Protein AF-A0A7V9CJD9-F1 (afdb_monomer_lite)

Radius of gyration: 13.75 Å; chains: 1; bounding box: 37×22×35 Å

Structure (mmCIF, N/CA/C/O backbone):
data_AF-A0A7V9CJD9-F1
#
_entry.id   AF-A0A7V9CJD9-F1
#
loop_
_atom_site.group_PDB
_atom_site.id
_atom_site.type_symbol
_atom_site.label_atom_id
_atom_site.label_alt_id
_atom_site.label_comp_id
_atom_site.label_asym_id
_atom_site.label_entity_id
_atom_site.label_seq_id
_atom_site.pdbx_PDB_ins_code
_atom_site.Cartn_x
_atom_site.Cartn_y
_atom_site.Cartn_z
_atom_site.occupancy
_atom_site.B_iso_or_equiv
_atom_site.auth_seq_id
_atom_site.auth_comp_id
_atom_site.auth_asym_id
_atom_site.auth_atom_id
_atom_site.pdbx_PDB_model_num
ATOM 1 N N . MET A 1 1 ? -11.929 -4.099 10.972 1.00 72.31 1 MET A N 1
ATOM 2 C CA . MET A 1 1 ? -12.659 -2.966 10.350 1.00 72.31 1 MET A CA 1
ATOM 3 C C . MET A 1 1 ? -14.077 -3.394 9.984 1.00 72.31 1 MET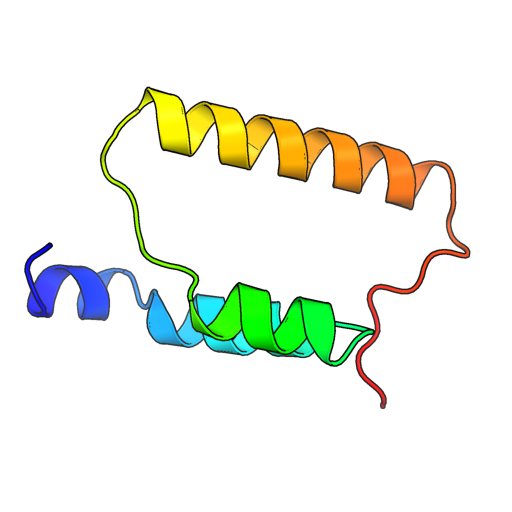 A C 1
ATOM 5 O O . MET A 1 1 ? -14.313 -4.586 9.836 1.00 72.31 1 MET A O 1
ATOM 9 N N . HIS A 1 2 ? -15.019 -2.456 9.849 1.00 84.44 2 HIS A N 1
ATOM 10 C CA . HIS A 1 2 ? -16.385 -2.759 9.405 1.00 84.44 2 HIS A CA 1
ATOM 11 C C . HIS A 1 2 ? -16.461 -2.813 7.866 1.00 84.44 2 HIS A C 1
ATOM 13 O O . HIS A 1 2 ? -15.860 -1.977 7.194 1.00 84.44 2 HIS A O 1
ATOM 19 N N . ALA A 1 3 ? -17.207 -3.766 7.298 1.00 82.06 3 ALA A N 1
ATOM 20 C CA . ALA A 1 3 ? -17.231 -4.014 5.849 1.00 82.06 3 ALA A CA 1
ATOM 21 C C . ALA A 1 3 ? -17.717 -2.806 5.022 1.00 82.06 3 ALA A C 1
ATOM 23 O O . ALA A 1 3 ? -17.178 -2.531 3.952 1.00 82.06 3 ALA A O 1
ATOM 24 N N . ALA A 1 4 ? -18.689 -2.039 5.530 1.00 87.56 4 ALA A N 1
ATOM 25 C CA . ALA A 1 4 ? -19.156 -0.828 4.851 1.00 87.56 4 ALA A CA 1
ATOM 26 C C . ALA A 1 4 ? -18.061 0.252 4.764 1.00 87.56 4 ALA A C 1
ATOM 28 O O . ALA A 1 4 ? -17.968 0.946 3.757 1.00 87.56 4 ALA A O 1
ATOM 29 N N . THR A 1 5 ? -17.198 0.353 5.781 1.00 86.75 5 THR A N 1
ATOM 30 C CA . THR A 1 5 ? -16.046 1.265 5.775 1.00 86.75 5 THR A CA 1
ATOM 31 C C . THR A 1 5 ? -15.032 0.853 4.715 1.00 86.75 5 THR A C 1
ATOM 33 O O . THR A 1 5 ? -14.582 1.698 3.954 1.00 86.75 5 THR A O 1
ATOM 36 N N . LEU A 1 6 ? -14.719 -0.443 4.611 1.00 81.31 6 LEU A N 1
ATOM 37 C CA . LEU A 1 6 ? -13.804 -0.960 3.585 1.00 81.31 6 LEU A CA 1
ATOM 38 C C . LEU A 1 6 ? -14.296 -0.672 2.173 1.00 81.31 6 LEU A C 1
ATOM 40 O O . LEU A 1 6 ? -13.523 -0.243 1.321 1.00 81.31 6 LEU A O 1
ATOM 44 N N . ARG A 1 7 ? -15.600 -0.854 1.951 1.00 85.44 7 ARG A N 1
ATOM 45 C CA . ARG A 1 7 ? -16.225 -0.570 0.664 1.00 85.44 7 ARG A CA 1
ATOM 46 C C . ARG A 1 7 ? -16.238 0.920 0.340 1.00 85.44 7 ARG A C 1
ATOM 48 O O . ARG A 1 7 ? -16.001 1.272 -0.805 1.00 85.44 7 ARG A O 1
ATOM 55 N N . ALA A 1 8 ? -16.468 1.779 1.333 1.00 90.31 8 ALA A N 1
ATOM 56 C CA . ALA A 1 8 ? -16.393 3.230 1.163 1.00 90.31 8 ALA A CA 1
ATOM 57 C C . ALA A 1 8 ? -14.962 3.726 0.884 1.00 90.31 8 ALA A C 1
ATOM 59 O O . ALA A 1 8 ? -14.793 4.711 0.176 1.00 90.31 8 ALA A O 1
ATOM 60 N N . LEU A 1 9 ? -13.946 3.047 1.427 1.00 89.69 9 LEU A N 1
ATOM 61 C CA . LEU A 1 9 ? -12.529 3.330 1.165 1.00 89.69 9 LEU A CA 1
ATOM 62 C C . LEU A 1 9 ? -12.005 2.672 -0.120 1.00 89.69 9 LEU A C 1
ATOM 64 O O . LEU A 1 9 ? -10.859 2.905 -0.488 1.00 89.69 9 LEU A O 1
ATOM 68 N N . GLU A 1 10 ? -12.811 1.819 -0.757 1.00 92.88 10 GLU A N 1
ATOM 69 C CA . GLU A 1 10 ? -12.457 1.054 -1.958 1.00 92.88 10 GLU A CA 1
ATOM 70 C C . GLU A 1 10 ? -11.133 0.281 -1.845 1.00 92.88 10 GLU A C 1
ATOM 72 O O . GLU A 1 10 ? -10.429 0.072 -2.835 1.00 92.88 10 GLU A O 1
ATOM 77 N N . PHE A 1 11 ? -10.796 -0.177 -0.637 1.00 90.75 11 PHE A N 1
ATOM 78 C CA . PHE A 1 11 ? -9.488 -0.772 -0.355 1.00 90.75 11 PHE A CA 1
ATOM 79 C C . PHE A 1 11 ? -9.170 -1.959 -1.275 1.00 90.75 11 PHE A C 1
ATOM 81 O O . PHE A 1 11 ? -8.066 -2.048 -1.804 1.00 90.75 11 PHE A O 1
ATOM 88 N N . ASP A 1 12 ? -10.156 -2.821 -1.534 1.00 89.50 12 ASP A N 1
ATOM 89 C CA . ASP A 1 12 ? -9.999 -3.986 -2.411 1.00 89.50 12 ASP A CA 1
ATOM 90 C C . ASP A 1 12 ? -9.640 -3.585 -3.853 1.00 89.50 12 ASP A C 1
ATOM 92 O O . ASP A 1 12 ? -8.837 -4.252 -4.505 1.00 89.50 12 ASP A O 1
ATOM 96 N N . GLN A 1 13 ? -10.196 -2.474 -4.352 1.00 91.31 13 GLN A N 1
ATOM 97 C CA . GLN A 1 13 ? -9.885 -1.965 -5.692 1.00 91.31 13 GLN A CA 1
ATOM 98 C C . GLN A 1 13 ? -8.463 -1.400 -5.742 1.00 91.31 13 GLN A C 1
ATOM 100 O O . GLN A 1 13 ? -7.717 -1.686 -6.678 1.00 91.31 13 GLN A O 1
ATOM 105 N N . ILE A 1 14 ? -8.058 -0.656 -4.708 1.00 91.00 14 ILE A N 1
ATOM 106 C CA . ILE A 1 14 ? -6.691 -0.138 -4.580 1.00 91.00 14 ILE A CA 1
ATOM 107 C C . ILE A 1 14 ? -5.695 -1.301 -4.518 1.00 91.00 14 ILE A C 1
ATOM 109 O O . ILE A 1 14 ? -4.723 -1.313 -5.273 1.00 91.00 14 ILE A O 1
ATOM 113 N N . ALA A 1 15 ? -5.949 -2.310 -3.681 1.00 91.00 15 ALA A N 1
ATOM 114 C CA . ALA A 1 15 ? -5.096 -3.489 -3.560 1.00 91.00 15 ALA A CA 1
ATOM 115 C C . ALA A 1 15 ? -4.984 -4.252 -4.890 1.00 91.00 15 ALA A C 1
ATOM 117 O O . ALA A 1 15 ? -3.883 -4.651 -5.273 1.00 91.00 15 ALA A O 1
ATOM 118 N N . ALA A 1 16 ? -6.083 -4.391 -5.640 1.00 90.50 16 ALA A N 1
ATOM 119 C CA . ALA A 1 16 ? -6.074 -5.013 -6.963 1.00 90.50 16 ALA A CA 1
ATOM 120 C C . ALA A 1 16 ? -5.206 -4.244 -7.976 1.00 90.50 16 ALA A C 1
ATOM 122 O O . ALA A 1 16 ? -4.444 -4.860 -8.724 1.00 90.50 16 ALA A O 1
ATOM 123 N N . VAL A 1 17 ? -5.272 -2.908 -7.974 1.00 90.94 17 VAL A N 1
ATOM 124 C CA . VAL A 1 17 ? -4.414 -2.060 -8.817 1.00 90.94 17 VAL A CA 1
ATOM 125 C C . VAL A 1 17 ? -2.951 -2.175 -8.389 1.00 90.94 17 VAL A C 1
ATOM 127 O O . VAL A 1 17 ? -2.086 -2.398 -9.224 1.00 90.94 17 VAL A O 1
ATOM 130 N N . VAL A 1 18 ? -2.643 -2.100 -7.093 1.00 89.69 18 VAL A N 1
ATOM 131 C CA . VAL A 1 18 ? -1.262 -2.251 -6.596 1.00 89.69 18 VAL A CA 1
ATOM 132 C C . VAL A 1 18 ? -0.697 -3.630 -6.952 1.00 89.69 18 VAL A C 1
ATOM 134 O O . VAL A 1 18 ? 0.452 -3.750 -7.379 1.00 89.69 18 VAL A O 1
ATOM 137 N N . ARG A 1 19 ? -1.519 -4.681 -6.866 1.00 90.75 19 ARG A N 1
ATOM 138 C CA . ARG A 1 19 ? -1.162 -6.039 -7.292 1.00 90.75 19 ARG A CA 1
ATOM 139 C C . ARG A 1 19 ? -0.771 -6.108 -8.765 1.00 90.75 19 ARG A C 1
ATOM 141 O O . ARG A 1 19 ? 0.138 -6.868 -9.098 1.00 90.75 19 ARG A O 1
ATOM 148 N N . SER A 1 20 ? -1.383 -5.304 -9.637 1.00 89.06 20 SER A N 1
ATOM 149 C CA . SER A 1 20 ? -0.987 -5.218 -11.047 1.00 89.06 20 SER A CA 1
ATOM 150 C C . SER A 1 20 ? 0.342 -4.493 -11.270 1.00 89.06 20 SER A C 1
ATOM 152 O O . SER A 1 20 ? 0.715 -4.289 -12.413 1.00 89.06 20 SER A O 1
ATOM 154 N N . TYR A 1 21 ? 1.074 -4.086 -10.233 1.00 87.94 21 TYR A N 1
ATOM 155 C CA . TYR A 1 21 ? 2.453 -3.599 -10.359 1.00 87.94 21 TYR A CA 1
ATOM 156 C C . TYR A 1 21 ? 3.485 -4.602 -9.832 1.00 87.94 21 TYR A C 1
ATOM 158 O O . TYR A 1 21 ? 4.689 -4.372 -9.958 1.00 87.94 21 TYR A O 1
ATOM 166 N N . ALA A 1 22 ? 3.049 -5.733 -9.269 1.00 89.44 22 ALA A N 1
ATOM 167 C CA . ALA A 1 22 ? 3.958 -6.760 -8.786 1.00 89.44 22 ALA A CA 1
ATOM 168 C C . ALA A 1 22 ? 4.707 -7.429 -9.947 1.00 89.44 22 ALA A C 1
ATOM 170 O O . ALA A 1 22 ? 4.123 -8.134 -10.766 1.00 89.44 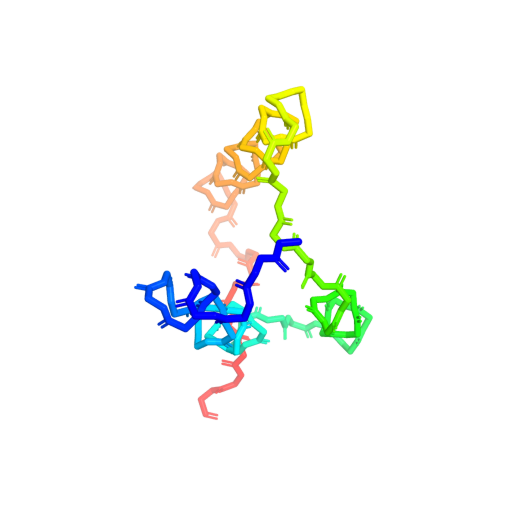22 ALA A O 1
ATOM 171 N N . VAL A 1 23 ? 6.030 -7.265 -9.970 1.00 89.31 23 VAL A N 1
ATOM 172 C CA . VAL A 1 23 ? 6.900 -7.873 -10.993 1.00 89.31 23 VAL A CA 1
ATOM 173 C C . VAL A 1 23 ? 7.210 -9.342 -10.699 1.00 89.31 23 VAL A C 1
ATOM 175 O O . VAL A 1 23 ? 7.547 -10.106 -11.599 1.00 89.31 23 VAL A O 1
ATOM 178 N N . THR A 1 24 ? 7.080 -9.770 -9.440 1.00 88.25 24 THR A N 1
ATOM 179 C CA . THR A 1 24 ? 7.350 -11.155 -9.038 1.00 88.25 24 THR A CA 1
ATOM 180 C C . THR A 1 24 ? 6.093 -11.835 -8.493 1.00 88.25 24 THR A C 1
ATOM 182 O O . THR A 1 24 ? 5.312 -11.203 -7.774 1.00 88.25 24 THR A O 1
ATOM 185 N N . PRO A 1 25 ? 5.916 -13.152 -8.724 1.00 89.94 25 PRO A N 1
ATOM 186 C CA . PRO A 1 25 ? 4.840 -13.920 -8.094 1.00 89.94 25 PRO A CA 1
ATOM 187 C C . PRO A 1 25 ? 4.878 -13.870 -6.560 1.00 89.94 25 PRO A C 1
ATOM 189 O O . PRO A 1 25 ? 3.842 -13.982 -5.910 1.00 89.94 25 PRO A O 1
ATOM 192 N N . LEU A 1 26 ? 6.070 -13.706 -5.973 1.00 92.06 26 LEU A N 1
ATOM 193 C CA . LEU A 1 26 ? 6.232 -13.531 -4.531 1.00 92.06 26 LEU A CA 1
ATOM 194 C C . LEU A 1 26 ? 5.624 -12.205 -4.056 1.00 92.06 26 LEU A C 1
ATOM 196 O O . LEU A 1 26 ? 4.880 -12.203 -3.079 1.00 92.06 26 LEU A O 1
ATOM 200 N N . GLY A 1 27 ? 5.906 -11.106 -4.762 1.00 90.56 27 GLY A N 1
ATOM 201 C CA . GLY A 1 27 ? 5.310 -9.799 -4.485 1.00 90.56 27 GLY A CA 1
ATOM 202 C C . GLY A 1 27 ? 3.790 -9.823 -4.628 1.00 90.56 27 GLY A C 1
ATOM 203 O O . GLY A 1 27 ? 3.094 -9.355 -3.735 1.00 90.56 27 GLY A O 1
ATOM 204 N N . GLY A 1 28 ? 3.275 -10.465 -5.684 1.00 92.69 28 GLY A N 1
ATOM 205 C CA . GLY A 1 28 ? 1.833 -10.626 -5.896 1.00 92.69 28 GLY A CA 1
ATOM 206 C C . GLY A 1 28 ? 1.141 -11.333 -4.728 1.00 92.69 28 GLY A C 1
ATOM 207 O O . GLY A 1 28 ? 0.194 -10.795 -4.167 1.00 92.69 28 GLY A O 1
ATOM 208 N N . ARG A 1 29 ? 1.676 -12.480 -4.281 1.00 93.62 29 ARG A N 1
ATOM 209 C CA . ARG A 1 29 ? 1.139 -13.192 -3.105 1.00 93.62 29 ARG A CA 1
ATOM 210 C C . ARG A 1 29 ? 1.222 -12.373 -1.820 1.00 93.62 29 ARG A C 1
ATOM 212 O O . ARG A 1 29 ? 0.369 -12.511 -0.956 1.00 93.62 29 ARG A O 1
ATOM 219 N N . ARG A 1 30 ? 2.253 -11.539 -1.661 1.00 92.31 30 ARG A N 1
ATOM 220 C CA . ARG A 1 30 ? 2.376 -10.673 -0.480 1.00 92.31 30 ARG A CA 1
ATOM 221 C C . ARG A 1 30 ? 1.314 -9.570 -0.484 1.00 92.31 30 ARG A C 1
ATOM 223 O O . ARG A 1 30 ? 0.787 -9.253 0.574 1.00 92.31 30 ARG A O 1
ATOM 230 N N . LEU A 1 31 ? 0.977 -9.039 -1.660 1.00 92.50 31 LEU A N 1
ATOM 231 C CA . LEU A 1 31 ? -0.093 -8.053 -1.838 1.00 92.50 31 LEU A CA 1
ATOM 232 C C . LEU A 1 31 ? -1.495 -8.660 -1.697 1.00 92.50 31 LEU A C 1
ATOM 234 O O . LEU A 1 31 ? -2.390 -7.965 -1.234 1.00 92.50 31 LEU A O 1
ATOM 238 N N . ASP A 1 32 ? -1.675 -9.952 -1.996 1.00 91.12 32 ASP A N 1
ATOM 239 C CA . ASP A 1 32 ? -2.934 -10.678 -1.734 1.00 91.12 32 ASP A CA 1
ATOM 240 C C . ASP A 1 32 ? -3.294 -10.731 -0.234 1.00 91.12 32 ASP A C 1
ATOM 242 O O . ASP A 1 32 ? -4.448 -10.955 0.123 1.00 91.12 32 ASP A O 1
ATOM 246 N N . HIS A 1 33 ? -2.315 -10.512 0.647 1.00 91.88 33 HIS A N 1
ATOM 247 C CA . HIS A 1 33 ? -2.489 -10.448 2.101 1.00 91.88 33 HIS A CA 1
ATOM 248 C C . HIS A 1 33 ? -2.434 -9.018 2.655 1.00 91.88 33 HIS A C 1
ATOM 250 O O . HIS A 1 33 ? -2.324 -8.835 3.868 1.00 91.88 33 HIS A O 1
ATOM 256 N N . LEU A 1 34 ? -2.455 -7.999 1.791 1.00 91.62 34 LEU A N 1
ATOM 257 C CA . LEU A 1 34 ? -2.484 -6.614 2.238 1.00 91.62 34 LEU A CA 1
ATOM 258 C C . LEU A 1 34 ? -3.835 -6.331 2.905 1.00 91.62 34 LEU A C 1
ATOM 260 O O . LEU A 1 34 ? -4.886 -6.500 2.294 1.00 91.62 34 LEU A O 1
ATOM 264 N N . GLU A 1 35 ? -3.795 -5.864 4.149 1.00 90.44 35 GLU A N 1
ATOM 265 C CA . GLU A 1 35 ? -4.981 -5.500 4.919 1.00 90.44 35 GLU A CA 1
ATOM 266 C C . GLU A 1 35 ? -4.911 -4.031 5.355 1.00 90.44 35 GLU A C 1
ATOM 268 O O . GLU A 1 35 ? -3.827 -3.509 5.639 1.00 90.44 35 GLU A O 1
ATOM 273 N N . PRO A 1 36 ? -6.055 -3.341 5.445 1.00 91.31 36 PRO A N 1
ATOM 274 C CA . PRO A 1 36 ? -6.094 -1.968 5.917 1.00 91.31 36 PRO A CA 1
ATOM 275 C C . PRO A 1 36 ? -5.778 -1.902 7.411 1.00 91.31 36 PRO A C 1
ATOM 277 O O . PRO A 1 36 ? -6.323 -2.655 8.221 1.00 91.31 36 PRO A O 1
ATOM 280 N N . SER A 1 37 ? -4.940 -0.938 7.786 1.00 91.06 37 SER A N 1
ATOM 281 C CA . SER A 1 37 ? -4.548 -0.687 9.173 1.00 91.06 37 SER A CA 1
ATOM 282 C C . SER A 1 37 ? -5.104 0.646 9.664 1.00 91.06 37 SER A C 1
ATOM 284 O O . SER A 1 37 ? -5.029 1.653 8.967 1.00 91.06 37 SER A O 1
ATOM 286 N N . THR A 1 38 ? -5.619 0.661 10.894 1.00 91.62 38 THR A N 1
ATOM 287 C CA . THR A 1 38 ? -5.922 1.892 11.647 1.00 91.62 38 THR A CA 1
ATOM 288 C C . THR A 1 38 ? -4.871 2.205 12.707 1.00 91.62 38 THR A C 1
ATOM 290 O O . THR A 1 38 ? -4.969 3.237 13.360 1.00 91.62 38 THR A O 1
ATOM 293 N N . GLU A 1 39 ? -3.888 1.320 12.903 1.00 96.38 39 GLU A N 1
ATOM 294 C CA . GLU A 1 39 ? -2.811 1.521 13.873 1.00 96.38 39 GLU A CA 1
ATOM 295 C C . GLU A 1 39 ? -1.800 2.540 13.335 1.00 96.38 39 GLU A C 1
ATOM 297 O O . GLU A 1 39 ? -1.130 2.237 12.338 1.00 96.38 39 GLU A O 1
ATOM 302 N N . PRO A 1 40 ? -1.640 3.718 13.975 1.00 96.50 40 PRO A N 1
ATOM 303 C CA . PRO A 1 40 ? -0.818 4.801 13.436 1.00 96.50 40 PRO A CA 1
ATOM 304 C C . PRO A 1 40 ? 0.631 4.390 13.172 1.00 96.50 40 PRO A C 1
ATOM 306 O O . PRO A 1 40 ? 1.185 4.740 12.136 1.00 96.50 40 PRO A O 1
ATOM 309 N N . ALA A 1 41 ? 1.224 3.594 14.068 1.00 97.38 41 ALA A N 1
ATOM 310 C CA . ALA A 1 41 ? 2.603 3.130 13.927 1.00 97.38 41 ALA A CA 1
ATOM 311 C C . ALA A 1 41 ? 2.803 2.258 12.676 1.00 97.38 41 ALA A C 1
ATOM 313 O O . ALA A 1 41 ? 3.772 2.444 11.949 1.00 97.38 41 ALA A O 1
ATOM 314 N N . ARG A 1 42 ? 1.854 1.357 12.380 1.00 95.81 42 ARG A N 1
ATOM 315 C CA . ARG A 1 42 ? 1.918 0.505 11.180 1.00 95.81 42 ARG A CA 1
ATOM 316 C C . ARG A 1 42 ? 1.705 1.299 9.897 1.00 95.81 42 ARG A C 1
ATOM 318 O 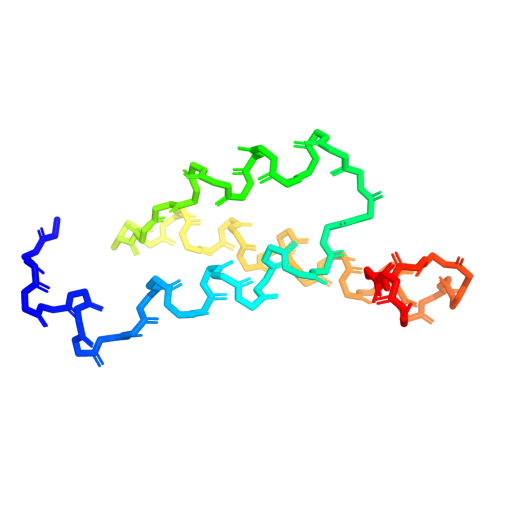O . ARG A 1 42 ? 2.293 0.975 8.872 1.00 95.81 42 ARG A O 1
ATOM 325 N N . VAL A 1 43 ? 0.842 2.316 9.942 1.00 95.00 43 VAL A N 1
ATOM 326 C CA . VAL A 1 43 ? 0.621 3.203 8.793 1.00 95.00 43 VAL A CA 1
ATOM 327 C C . VAL A 1 43 ? 1.882 4.016 8.510 1.00 95.00 43 VAL A C 1
ATOM 329 O O . VAL A 1 43 ? 2.306 4.068 7.361 1.00 95.00 43 VAL A O 1
ATOM 332 N N . ALA A 1 44 ? 2.504 4.592 9.542 1.00 97.62 44 ALA A N 1
ATOM 333 C CA . ALA A 1 44 ? 3.752 5.338 9.407 1.00 97.62 44 ALA A CA 1
ATOM 334 C C . ALA A 1 44 ? 4.874 4.466 8.822 1.00 97.62 44 ALA A C 1
ATOM 336 O O . ALA A 1 44 ? 5.448 4.830 7.804 1.00 97.62 44 ALA A O 1
ATOM 337 N N . GLU A 1 45 ? 5.097 3.272 9.379 1.00 97.12 45 GLU A N 1
ATOM 338 C CA . GLU A 1 45 ? 6.098 2.322 8.870 1.00 97.12 45 GLU A CA 1
ATOM 339 C C . GLU A 1 45 ? 5.865 1.969 7.390 1.00 97.12 45 GLU A C 1
ATOM 341 O O . GLU A 1 45 ? 6.795 1.976 6.584 1.00 97.12 45 GLU A O 1
ATOM 346 N N . GLY A 1 46 ? 4.615 1.696 7.004 1.00 94.81 46 GLY A N 1
ATOM 347 C CA . GLY A 1 46 ? 4.274 1.404 5.612 1.00 94.81 46 GLY A CA 1
ATOM 348 C C . GLY A 1 46 ? 4.523 2.584 4.668 1.00 94.81 46 GLY A C 1
ATOM 349 O O . GLY A 1 46 ? 4.996 2.385 3.546 1.00 94.81 46 GLY A O 1
ATOM 350 N N . LEU A 1 47 ? 4.226 3.809 5.112 1.00 95.88 47 LEU A N 1
ATOM 351 C CA . LEU A 1 47 ? 4.485 5.028 4.343 1.00 95.88 47 LEU A CA 1
ATOM 352 C C . LEU A 1 47 ? 5.984 5.296 4.198 1.00 95.88 47 LEU A C 1
ATOM 354 O O . LEU A 1 47 ? 6.417 5.607 3.091 1.00 95.88 47 LEU A O 1
ATOM 358 N N . ASP A 1 48 ? 6.765 5.112 5.262 1.00 97.94 48 ASP A N 1
ATOM 359 C CA . ASP A 1 48 ? 8.219 5.299 5.248 1.00 97.94 48 ASP A CA 1
ATOM 360 C C . ASP A 1 48 ? 8.885 4.336 4.256 1.00 97.94 48 ASP A C 1
ATOM 362 O O . ASP A 1 48 ? 9.614 4.770 3.363 1.00 97.94 48 ASP A O 1
ATOM 366 N N . LEU A 1 49 ? 8.550 3.040 4.326 1.00 95.44 49 LEU A N 1
ATOM 367 C CA . LEU A 1 49 ? 9.056 2.027 3.389 1.00 95.44 49 LEU A CA 1
ATOM 368 C C . LEU A 1 49 ? 8.646 2.317 1.937 1.00 95.44 49 LEU A C 1
ATOM 370 O O . LEU A 1 49 ? 9.426 2.113 1.006 1.00 95.44 49 LEU A O 1
ATOM 374 N N . THR A 1 50 ? 7.419 2.798 1.726 1.00 92.88 50 THR A N 1
ATOM 375 C CA . THR A 1 50 ? 6.938 3.172 0.386 1.00 92.88 50 THR A CA 1
ATOM 376 C C . THR A 1 50 ? 7.672 4.406 -0.142 1.00 92.88 50 THR A C 1
ATOM 378 O O . THR A 1 50 ? 8.016 4.460 -1.323 1.00 92.88 50 THR A O 1
ATOM 381 N N . GLY A 1 51 ? 7.941 5.386 0.723 1.00 95.38 51 GLY A N 1
ATOM 382 C CA . GLY A 1 51 ? 8.712 6.581 0.394 1.00 95.38 51 GLY A CA 1
ATOM 383 C C . GLY A 1 51 ? 10.153 6.248 0.014 1.00 95.38 51 GLY A C 1
ATOM 384 O O . GLY A 1 51 ? 10.635 6.717 -1.014 1.00 95.38 51 GLY A O 1
ATOM 385 N N . GLU A 1 52 ? 10.813 5.377 0.778 1.00 94.81 52 GLU A N 1
ATOM 386 C CA . GLU A 1 52 ? 12.154 4.881 0.452 1.00 94.81 52 GLU A CA 1
ATOM 387 C C . GLU A 1 52 ? 12.173 4.157 -0.903 1.00 94.81 52 GLU A C 1
ATOM 389 O O . GLU A 1 52 ? 13.028 4.431 -1.747 1.00 94.81 52 GLU A O 1
ATOM 394 N N . ALA A 1 53 ? 11.189 3.290 -1.163 1.00 89.62 53 ALA A N 1
ATOM 395 C CA . ALA A 1 53 ? 11.064 2.613 -2.450 1.00 89.62 53 ALA A CA 1
ATOM 396 C C . ALA A 1 53 ? 10.865 3.601 -3.615 1.00 89.62 53 ALA A C 1
ATOM 398 O O . ALA A 1 53 ? 11.420 3.393 -4.693 1.00 89.62 53 ALA A O 1
ATOM 399 N N . LEU A 1 54 ? 10.112 4.689 -3.413 1.00 90.69 54 LEU A N 1
ATOM 400 C CA . LEU A 1 54 ? 9.950 5.736 -4.423 1.00 90.69 54 LEU A CA 1
ATOM 401 C C . LEU A 1 54 ? 11.279 6.434 -4.732 1.00 90.69 54 LEU A C 1
ATOM 403 O O . LEU A 1 54 ? 11.600 6.608 -5.907 1.00 90.69 54 LEU A O 1
ATOM 407 N N . LEU A 1 55 ? 12.055 6.793 -3.705 1.00 92.44 55 LEU A N 1
ATOM 408 C CA . LEU A 1 55 ? 13.385 7.385 -3.883 1.00 92.44 55 LEU A CA 1
ATOM 409 C C . LEU A 1 55 ? 14.303 6.434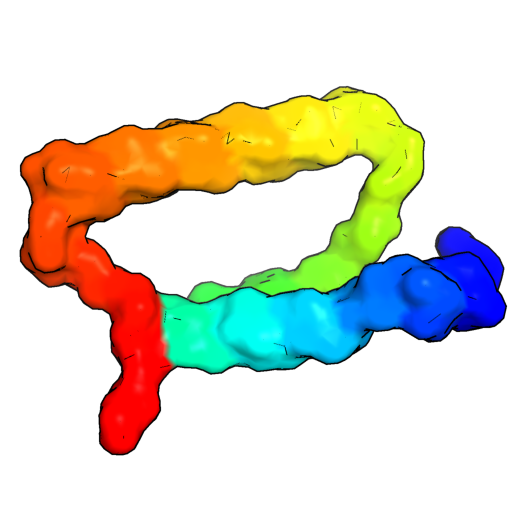 -4.661 1.00 92.44 55 LEU A C 1
ATOM 411 O O . LEU A 1 55 ? 14.920 6.832 -5.646 1.00 92.44 55 LEU A O 1
ATOM 415 N N . LEU A 1 56 ? 14.304 5.146 -4.301 1.00 88.69 56 LEU A N 1
ATOM 416 C CA . LEU A 1 56 ? 15.072 4.122 -5.009 1.00 88.69 56 LEU A CA 1
ATOM 417 C C . LEU A 1 56 ? 14.697 4.042 -6.499 1.00 88.69 56 LEU A C 1
ATOM 419 O O . LEU A 1 56 ? 15.583 3.943 -7.348 1.00 88.69 56 LEU A O 1
ATOM 423 N N . LEU A 1 57 ? 13.402 4.093 -6.828 1.00 86.50 57 LEU A N 1
ATOM 424 C CA . LEU A 1 57 ? 12.911 4.060 -8.211 1.00 86.50 57 LEU A CA 1
ATOM 425 C C . LEU A 1 57 ? 13.270 5.324 -8.998 1.00 86.50 57 LEU A C 1
ATOM 427 O O . LEU A 1 57 ? 13.536 5.242 -10.198 1.00 86.50 57 LEU A O 1
ATOM 431 N N . GLN A 1 58 ? 13.274 6.484 -8.340 1.00 87.56 58 GLN A N 1
ATOM 432 C CA . GLN A 1 58 ? 13.688 7.750 -8.946 1.00 87.56 58 GLN A CA 1
ATOM 433 C C . GLN A 1 58 ? 15.183 7.745 -9.277 1.00 87.56 58 GLN A C 1
ATOM 435 O O . GLN A 1 58 ? 15.559 8.143 -10.382 1.00 87.56 58 GLN A O 1
ATOM 440 N N . ASP A 1 59 ? 16.006 7.222 -8.368 1.00 88.88 59 ASP A N 1
ATOM 441 C CA . ASP A 1 59 ? 17.457 7.119 -8.543 1.00 88.88 59 ASP A CA 1
ATOM 442 C C . ASP A 1 59 ? 17.853 6.011 -9.537 1.00 88.88 59 ASP A C 1
ATOM 444 O O . ASP A 1 59 ? 18.888 6.102 -10.200 1.00 88.88 59 ASP A O 1
ATOM 448 N N . HIS A 1 60 ? 17.022 4.971 -9.686 1.00 83.00 60 HIS A N 1
ATOM 449 C CA . HIS A 1 60 ? 17.303 3.796 -10.517 1.00 83.00 60 HIS A CA 1
ATOM 450 C C . HIS A 1 60 ? 16.151 3.484 -11.483 1.00 83.00 60 HIS A C 1
ATOM 452 O O . HIS A 1 60 ? 15.432 2.494 -11.331 1.00 83.00 60 HIS A O 1
ATOM 458 N N . GLN A 1 61 ? 16.044 4.270 -12.561 1.00 70.44 61 GLN A N 1
ATOM 459 C CA . GLN A 1 61 ? 14.986 4.156 -13.587 1.00 70.44 61 GLN A CA 1
ATOM 460 C C . GLN A 1 61 ? 14.892 2.788 -14.302 1.00 70.44 61 GLN A C 1
ATOM 462 O O . GLN A 1 61 ? 13.951 2.544 -15.057 1.00 70.44 61 GLN A O 1
ATOM 467 N N . GLY A 1 62 ? 15.865 1.896 -14.091 1.00 73.06 62 GLY A N 1
ATOM 468 C CA . GLY A 1 62 ? 15.879 0.534 -14.627 1.00 73.06 62 GLY A CA 1
ATOM 469 C C . GLY A 1 62 ? 15.124 -0.499 -13.786 1.00 73.06 62 GLY A C 1
ATOM 470 O O . GLY A 1 62 ? 14.954 -1.622 -14.255 1.00 73.06 62 GLY A O 1
ATOM 471 N N . LEU A 1 63 ? 14.679 -0.160 -12.569 1.00 73.06 63 LEU A N 1
ATOM 472 C CA . LEU A 1 63 ? 13.865 -1.046 -11.734 1.00 73.06 63 LEU A CA 1
ATOM 473 C C . LEU A 1 63 ? 12.403 -0.998 -12.206 1.00 73.06 63 LEU A C 1
ATOM 475 O O . LEU A 1 63 ? 11.738 0.028 -12.046 1.00 73.06 63 LEU A O 1
ATOM 479 N N . PRO A 1 64 ? 11.868 -2.073 -12.811 1.00 70.00 64 PRO A 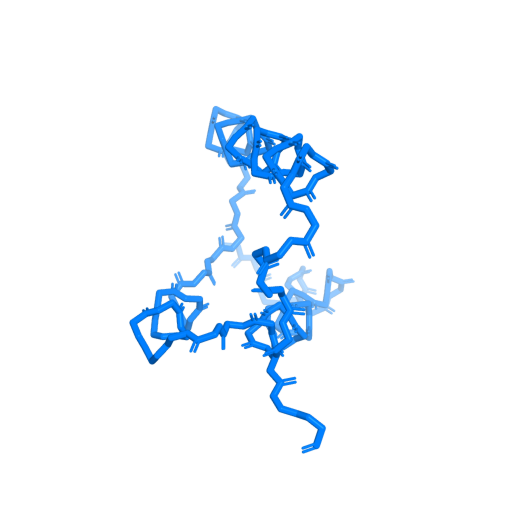N 1
ATOM 480 C CA . PRO A 1 64 ? 10.517 -2.031 -13.338 1.00 70.00 64 PRO A CA 1
ATOM 481 C C . PRO A 1 64 ? 9.496 -2.055 -12.194 1.00 70.00 64 PRO A C 1
ATOM 483 O O . PRO A 1 64 ? 9.492 -2.961 -11.370 1.00 70.00 64 PRO A O 1
ATOM 486 N N . LEU A 1 65 ? 8.561 -1.107 -12.212 1.00 69.12 65 LEU A N 1
ATOM 487 C CA . LEU A 1 65 ? 7.197 -1.301 -11.715 1.00 69.12 65 LEU A CA 1
ATOM 488 C C . LEU A 1 65 ? 6.287 -1.478 -12.929 1.00 69.12 65 LEU A C 1
ATOM 490 O O . LEU A 1 65 ? 5.500 -0.603 -13.281 1.00 69.12 65 LEU A O 1
ATOM 494 N N . ARG A 1 66 ? 6.476 -2.572 -13.662 1.00 63.41 66 ARG A N 1
ATOM 495 C CA . ARG A 1 66 ? 5.636 -2.901 -14.812 1.00 63.41 66 ARG A CA 1
ATOM 496 C C . ARG A 1 66 ? 5.207 -4.348 -14.673 1.00 63.41 66 ARG A C 1
ATOM 498 O O . ARG A 1 66 ? 6.013 -5.240 -14.930 1.00 63.41 66 ARG A O 1
ATOM 505 N N . ALA A 1 67 ? 3.956 -4.593 -14.283 1.00 52.16 67 ALA A N 1
ATOM 506 C CA . ALA A 1 67 ? 3.335 -5.801 -14.805 1.00 52.16 67 ALA A CA 1
ATOM 507 C C . ALA A 1 67 ? 3.154 -5.603 -16.311 1.00 52.16 67 ALA A C 1
ATOM 509 O O . ALA A 1 67 ? 2.986 -4.473 -16.775 1.00 52.16 67 ALA A O 1
ATOM 510 N N . GLY A 1 68 ? 3.299 -6.697 -17.053 1.00 50.38 68 GLY A N 1
ATOM 511 C CA . GLY A 1 68 ? 3.329 -6.706 -18.511 1.00 50.38 68 GLY A CA 1
ATOM 512 C C . GLY A 1 68 ? 2.243 -5.848 -19.165 1.00 50.38 68 GLY A C 1
ATOM 513 O O . GLY A 1 68 ? 1.117 -5.772 -18.673 1.00 50.38 68 GLY A O 1
ATOM 514 N N . ALA A 1 69 ? 2.635 -5.217 -20.274 1.00 44.62 69 ALA A N 1
ATOM 515 C CA . ALA A 1 69 ? 1.715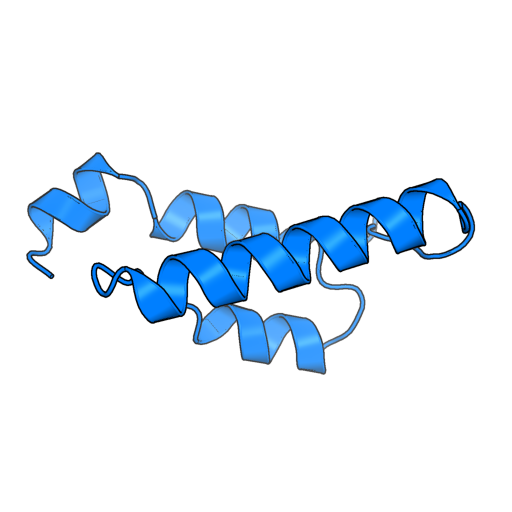 -4.788 -21.321 1.00 44.62 69 ALA A CA 1
ATOM 516 C C . ALA A 1 69 ? 1.036 -6.004 -21.968 1.00 44.62 69 ALA A C 1
ATOM 518 O O . ALA A 1 69 ? 1.679 -7.083 -21.989 1.00 44.62 69 ALA A O 1
#

pLDDT: mean 87.12, std 10.88, range [44.62, 97.94]

Foldseek 3Di:
DDPVVCVVVVVVVVLVVQLQQDPDPVSNVVSVPDDDDPPPVVVVVVVVVVVVVVVVCVVPVPDGSHDDD

Secondary structure (DSSP, 8-state):
--HHHHHHTTHHHHHHHHHTT-SSHHHHHHHTT------HHHHHHHHHHHHHHHHHHHH-TTS------

Sequence (69 aa):
MHAATLRALEFDQIAAVVRSYAVTPLGGRRLDHLEPSTEPARVAEGLDLTGEALLLLQDHQGLPLRAGA